Protein AF-A0A5C5R4X1-F1 (afdb_monomer_lite)

pLDDT: mean 87.31, std 5.89, range [60.19, 94.44]

Sequence (86 aa):
MARIERTTDLRIAAVQAAAEVQQAKADCVARTGAYAMQQAALVSQMATQLAMAAPTASGDLDYLKTLTVMQLGQVVTDCGRQVNRS

Foldseek 3Di:
DVVVVVVVVVVVVVVVVVVVLVVVLVVQLVVLLVVLVVVLVVLVVVLVVVCVVPVPCNVVSVVVSVVSVVVSVVVSVVSSVVSVVD

Structure (mmCIF, N/CA/C/O backbone):
data_AF-A0A5C5R4X1-F1
#
_entry.id   AF-A0A5C5R4X1-F1
#
loop_
_atom_site.group_PDB
_atom_site.id
_atom_site.type_symbol
_atom_site.label_atom_id
_atom_site.label_alt_id
_atom_site.label_comp_id
_atom_site.label_asym_id
_atom_site.label_entity_id
_atom_site.label_seq_id
_atom_site.pdbx_PDB_ins_code
_atom_site.Cartn_x
_atom_site.Cartn_y
_atom_site.Cartn_z
_atom_site.occupancy
_atom_site.B_iso_or_equiv
_atom_site.auth_seq_id
_atom_site.auth_comp_id
_atom_site.auth_asym_id
_atom_site.auth_atom_id
_atom_site.pdbx_PDB_model_num
ATOM 1 N N . MET A 1 1 ? -26.004 1.757 39.391 1.00 60.19 1 MET A N 1
ATOM 2 C CA . MET A 1 1 ? -24.603 1.710 38.917 1.00 60.19 1 MET A CA 1
ATOM 3 C C . MET A 1 1 ? -24.360 0.565 37.937 1.00 60.19 1 MET A C 1
ATOM 5 O O . MET A 1 1 ? -24.131 0.875 36.778 1.00 60.19 1 MET A O 1
ATOM 9 N N . ALA A 1 2 ? -24.594 -0.701 38.305 1.00 69.81 2 ALA A N 1
ATOM 10 C CA . ALA A 1 2 ? -24.327 -1.880 37.455 1.00 69.81 2 ALA A CA 1
ATOM 11 C C . ALA A 1 2 ? -24.876 -1.859 36.002 1.00 69.81 2 ALA A C 1
ATOM 13 O O . ALA A 1 2 ? -24.261 -2.405 35.090 1.00 69.81 2 ALA A O 1
ATOM 14 N N . ARG A 1 3 ? -26.032 -1.224 35.737 1.00 78.38 3 ARG A N 1
ATOM 15 C CA . ARG A 1 3 ? -26.586 -1.107 34.369 1.00 78.38 3 ARG A CA 1
ATOM 16 C C . ARG A 1 3 ? -25.793 -0.138 33.485 1.00 78.38 3 ARG A C 1
ATOM 18 O O . ARG A 1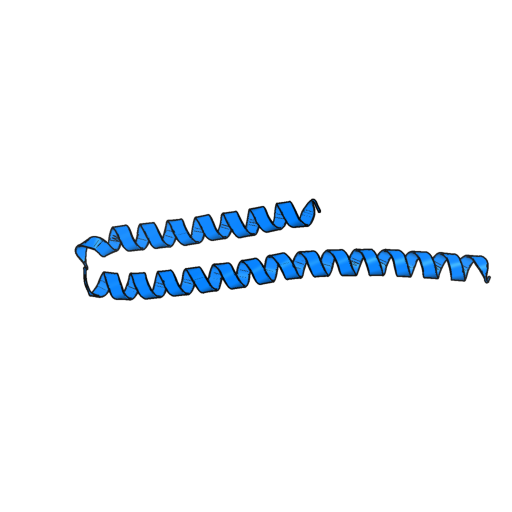 3 ? -25.671 -0.382 32.290 1.00 78.38 3 ARG A O 1
ATOM 25 N N . ILE A 1 4 ? -25.287 0.957 34.052 1.00 79.88 4 ILE A N 1
ATOM 26 C CA . ILE A 1 4 ? -24.527 1.969 33.305 1.00 79.88 4 ILE A CA 1
ATOM 27 C C . ILE A 1 4 ? -23.152 1.407 32.949 1.00 79.88 4 ILE A C 1
ATOM 29 O O . ILE A 1 4 ? -22.787 1.457 31.783 1.00 79.88 4 ILE A O 1
ATOM 33 N N . 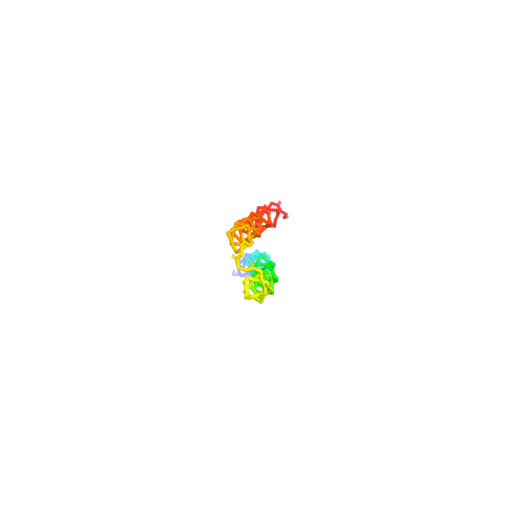GLU A 1 5 ? -22.465 0.782 33.908 1.00 85.31 5 GLU A N 1
ATOM 34 C CA . GLU A 1 5 ? -21.182 0.089 33.698 1.00 85.31 5 GLU A CA 1
ATOM 35 C C . GLU A 1 5 ? -21.286 -0.938 32.568 1.00 85.31 5 GLU A C 1
ATOM 37 O O . GLU A 1 5 ? -20.601 -0.814 31.559 1.00 85.31 5 GLU A O 1
ATOM 42 N N . ARG A 1 6 ? -22.275 -1.839 32.637 1.00 84.31 6 ARG A N 1
ATOM 43 C CA . ARG A 1 6 ? -22.512 -2.830 31.578 1.00 84.31 6 ARG A CA 1
ATOM 44 C C . ARG A 1 6 ? -22.790 -2.204 30.207 1.00 84.31 6 ARG A C 1
ATOM 46 O O . ARG A 1 6 ? -22.406 -2.759 29.183 1.00 84.31 6 ARG A O 1
ATOM 53 N N . THR A 1 7 ? -23.484 -1.066 30.160 1.00 89.00 7 THR A N 1
ATOM 54 C CA . THR A 1 7 ? -23.771 -0.371 28.892 1.00 89.00 7 THR A CA 1
ATOM 55 C C . THR A 1 7 ? -22.513 0.298 28.330 1.00 89.00 7 THR A C 1
ATOM 57 O O . THR A 1 7 ? -22.324 0.331 27.114 1.00 89.00 7 THR A O 1
ATOM 60 N N . THR A 1 8 ? -21.646 0.812 29.201 1.00 89.94 8 THR A N 1
ATOM 61 C CA . THR A 1 8 ? -20.350 1.387 28.833 1.00 89.94 8 THR A CA 1
ATOM 62 C C . THR A 1 8 ? -19.405 0.314 28.301 1.00 89.94 8 THR A C 1
ATOM 64 O O . THR A 1 8 ? -18.846 0.507 27.226 1.00 89.94 8 THR A O 1
ATOM 67 N N . ASP A 1 9 ? -19.308 -0.841 28.961 1.00 91.44 9 ASP A N 1
ATOM 68 C CA . ASP A 1 9 ? -18.451 -1.951 28.521 1.00 91.44 9 ASP A CA 1
ATOM 69 C C . ASP A 1 9 ? -18.852 -2.467 27.136 1.00 91.44 9 ASP A C 1
ATOM 71 O O . ASP A 1 9 ? -18.006 -2.671 26.269 1.00 91.44 9 ASP A O 1
ATOM 75 N N . LEU A 1 10 ? -20.160 -2.593 26.882 1.00 90.75 10 LEU A N 1
ATOM 76 C CA . LEU A 1 10 ? -20.673 -2.972 25.562 1.00 90.75 10 LEU A CA 1
ATOM 77 C C . LEU A 1 10 ? -20.324 -1.940 24.484 1.00 90.75 10 LEU A C 1
ATOM 79 O O . LEU A 1 10 ? -20.009 -2.309 23.354 1.00 90.75 10 LEU A O 1
ATOM 83 N N . ARG A 1 11 ? -20.365 -0.644 24.816 1.00 91.81 11 ARG A N 1
ATOM 84 C CA . ARG A 1 11 ? -19.973 0.423 23.885 1.00 91.81 11 ARG A CA 1
ATOM 85 C C . ARG A 1 11 ? -18.474 0.414 23.611 1.00 91.81 11 ARG A C 1
ATOM 87 O O . ARG A 1 11 ? -18.085 0.594 22.463 1.00 91.81 11 ARG A O 1
ATOM 94 N N . ILE A 1 12 ? -17.651 0.179 24.630 1.00 94.06 12 ILE A N 1
ATOM 95 C CA . ILE A 1 12 ? -16.198 0.042 24.476 1.00 94.06 12 ILE A CA 1
ATOM 96 C C . ILE A 1 12 ? -15.881 -1.156 23.580 1.00 94.06 12 ILE A C 1
ATOM 98 O O . ILE A 1 12 ? -15.152 -0.996 22.606 1.00 94.06 12 ILE A O 1
ATOM 102 N N . ALA A 1 13 ? -16.492 -2.313 23.842 1.00 92.38 13 ALA A N 1
ATOM 103 C CA . ALA A 1 13 ? -16.311 -3.510 23.025 1.00 92.38 13 ALA A CA 1
ATOM 104 C C . ALA A 1 13 ? -16.725 -3.277 21.560 1.00 92.38 13 ALA A C 1
ATOM 106 O O . ALA A 1 13 ? -16.019 -3.686 20.642 1.00 92.38 13 ALA A 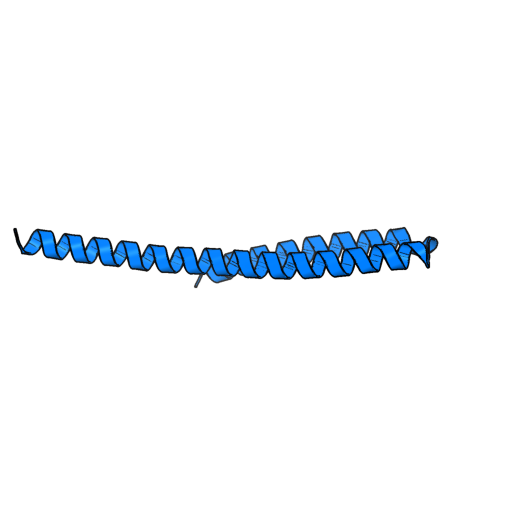O 1
ATOM 107 N N . ALA A 1 14 ? -17.828 -2.559 21.323 1.00 91.69 14 ALA A N 1
ATOM 108 C CA . ALA A 1 14 ? -18.262 -2.208 19.970 1.00 91.69 14 ALA A CA 1
ATOM 109 C C . ALA A 1 14 ? -17.266 -1.280 19.249 1.00 91.69 14 ALA A C 1
ATOM 111 O O . ALA A 1 14 ? -16.991 -1.471 18.065 1.00 91.69 14 ALA A O 1
ATOM 112 N N . VAL A 1 15 ? -16.705 -0.290 19.953 1.00 94.44 15 VAL A N 1
ATOM 113 C CA . VAL A 1 15 ? -15.680 0.610 19.396 1.00 94.44 15 VAL A CA 1
ATOM 114 C C . VAL A 1 15 ? -14.385 -0.145 19.101 1.00 94.44 15 VAL A C 1
ATOM 116 O O . VAL A 1 15 ? -13.796 0.065 18.045 1.00 94.44 15 VAL A O 1
ATOM 119 N N . GLN A 1 16 ? -13.960 -1.043 19.991 1.00 94.00 16 GLN A N 1
ATOM 120 C CA . GLN A 1 16 ? -12.771 -1.875 19.791 1.00 94.00 16 GLN A CA 1
ATOM 121 C C . GLN A 1 16 ? -12.926 -2.788 18.574 1.00 94.00 16 GLN A C 1
ATOM 123 O O . GLN A 1 16 ? -12.064 -2.776 17.703 1.00 94.00 16 GLN A O 1
ATOM 128 N N . ALA A 1 17 ? -14.062 -3.476 18.445 1.00 91.88 17 ALA A N 1
ATOM 129 C CA . ALA A 1 17 ? -14.341 -4.312 17.280 1.00 91.88 17 ALA A CA 1
ATOM 130 C C . ALA A 1 17 ? -14.327 -3.503 15.969 1.00 91.88 17 ALA A C 1
ATOM 132 O O . ALA A 1 17 ? -13.767 -3.938 14.964 1.00 91.88 17 ALA A O 1
ATOM 133 N N . ALA A 1 18 ? -14.897 -2.293 15.970 1.00 91.50 18 ALA A N 1
ATOM 134 C CA . ALA A 1 18 ? -14.836 -1.412 14.807 1.00 91.50 18 ALA A CA 1
ATOM 135 C C . ALA A 1 18 ? -13.395 -0.972 14.490 1.00 91.50 18 ALA A C 1
ATOM 137 O O . ALA A 1 18 ? -13.011 -0.933 13.321 1.00 91.50 18 ALA A O 1
ATOM 138 N N . ALA A 1 19 ? -12.591 -0.666 15.511 1.00 91.81 19 ALA A N 1
ATOM 139 C CA . ALA A 1 19 ? -11.191 -0.292 15.346 1.00 91.81 19 ALA A CA 1
ATOM 140 C C . ALA A 1 19 ? -10.348 -1.445 14.776 1.00 91.81 19 ALA A C 1
ATOM 142 O O . ALA A 1 19 ? -9.577 -1.219 13.847 1.00 91.81 19 ALA A O 1
ATOM 143 N N . GLU A 1 20 ? -10.545 -2.674 15.259 1.00 93.94 20 GLU A N 1
ATOM 144 C CA . GLU A 1 20 ? -9.874 -3.877 14.746 1.00 93.94 20 GLU A CA 1
ATOM 145 C C . GLU A 1 20 ? -10.163 -4.094 13.259 1.00 93.94 20 GLU A C 1
ATOM 147 O O . GLU A 1 20 ? -9.245 -4.335 12.472 1.00 93.94 20 GLU A O 1
ATOM 152 N N . VAL A 1 21 ? -11.424 -3.929 12.844 1.00 92.50 21 VAL A N 1
ATOM 153 C CA . VAL A 1 21 ? -11.802 -4.016 11.428 1.00 92.50 21 VAL A CA 1
ATOM 154 C C . VAL A 1 21 ? -11.096 -2.933 10.613 1.00 92.50 21 VAL A C 1
ATOM 156 O O . VAL A 1 21 ? -10.548 -3.233 9.555 1.00 92.50 21 VAL A O 1
ATOM 159 N N . GLN A 1 22 ? -11.055 -1.686 11.090 1.00 90.69 22 GLN A N 1
ATOM 160 C CA . GLN A 1 22 ? -10.373 -0.617 10.352 1.00 90.69 22 GLN A CA 1
ATOM 161 C C . GLN A 1 22 ? -8.861 -0.814 10.273 1.00 90.69 22 GLN A C 1
ATOM 163 O O . GLN A 1 22 ? -8.255 -0.530 9.239 1.00 90.69 22 GLN A O 1
ATOM 168 N N . GLN A 1 23 ? -8.255 -1.351 11.326 1.00 92.69 23 GLN A N 1
ATOM 169 C CA . GLN A 1 23 ? -6.841 -1.686 11.324 1.00 92.69 23 GLN A CA 1
ATOM 170 C C . GLN A 1 23 ? -6.539 -2.814 10.330 1.00 92.69 23 GLN A C 1
ATOM 172 O O . GLN A 1 23 ? -5.631 -2.675 9.514 1.00 92.69 23 GLN A O 1
ATOM 177 N N . ALA A 1 24 ? -7.357 -3.869 10.294 1.00 92.56 24 ALA A N 1
ATOM 178 C CA . ALA A 1 24 ? -7.217 -4.944 9.313 1.00 92.56 24 ALA A CA 1
ATOM 179 C C . ALA A 1 24 ? -7.355 -4.440 7.862 1.00 92.56 24 ALA A C 1
ATOM 181 O O . ALA A 1 24 ? -6.621 -4.878 6.971 1.00 92.56 24 ALA A O 1
ATOM 182 N N . LYS A 1 25 ? -8.261 -3.484 7.620 1.00 91.50 25 LYS A N 1
ATOM 183 C CA . LYS A 1 25 ? -8.416 -2.822 6.317 1.00 91.50 25 LYS A CA 1
ATOM 184 C C . LYS A 1 25 ? -7.158 -2.043 5.922 1.00 91.50 25 LYS A C 1
ATOM 186 O O . LYS A 1 25 ? -6.674 -2.195 4.799 1.00 91.50 25 LYS A O 1
ATOM 191 N N . ALA A 1 26 ? -6.605 -1.253 6.842 1.00 90.12 26 ALA A N 1
ATOM 192 C CA . ALA A 1 26 ? -5.366 -0.509 6.617 1.00 90.12 26 ALA A CA 1
ATOM 193 C C . ALA A 1 26 ? -4.180 -1.447 6.332 1.00 90.12 26 ALA A C 1
ATOM 195 O O . ALA A 1 26 ? -3.444 -1.234 5.366 1.00 90.12 26 ALA A O 1
ATOM 196 N N . ASP A 1 27 ? -4.047 -2.528 7.103 1.00 93.00 27 ASP A N 1
ATOM 197 C CA . ASP A 1 27 ? -2.995 -3.531 6.926 1.00 93.00 27 ASP A CA 1
ATOM 198 C C . ASP A 1 27 ? -3.095 -4.239 5.569 1.00 93.00 27 ASP A C 1
ATOM 200 O O . ASP A 1 27 ? -2.080 -4.493 4.917 1.00 93.00 27 ASP A O 1
ATOM 204 N N . CYS A 1 28 ? -4.312 -4.540 5.109 1.00 90.69 28 CYS A N 1
ATOM 205 C CA . CYS A 1 28 ? -4.547 -5.148 3.800 1.00 90.69 28 CYS A CA 1
ATOM 206 C C . CYS A 1 28 ? -4.047 -4.251 2.655 1.00 90.69 28 CYS A C 1
ATOM 208 O O . CYS A 1 28 ? -3.297 -4.705 1.781 1.00 90.69 28 CYS A O 1
ATOM 210 N N . VAL A 1 29 ? -4.403 -2.963 2.687 1.00 92.50 29 VAL A N 1
ATOM 211 C CA . VAL A 1 29 ? -3.954 -1.984 1.686 1.00 92.50 29 VAL A CA 1
ATOM 212 C C . VAL A 1 29 ? -2.439 -1.801 1.754 1.00 92.50 29 VAL A C 1
ATOM 214 O O . VAL A 1 29 ? -1.777 -1.825 0.717 1.00 92.50 29 VAL A O 1
ATOM 217 N N . ALA A 1 30 ? -1.871 -1.697 2.958 1.00 91.50 30 ALA A N 1
ATOM 218 C CA . ALA A 1 30 ? -0.432 -1.555 3.153 1.00 91.50 30 ALA A CA 1
ATOM 219 C C . ALA A 1 30 ? 0.350 -2.758 2.597 1.00 91.50 30 ALA A C 1
ATOM 221 O O . ALA A 1 30 ? 1.321 -2.573 1.864 1.00 91.50 30 ALA A O 1
ATOM 222 N N . ARG A 1 31 ? -0.097 -3.992 2.873 1.00 90.69 31 ARG A N 1
ATOM 223 C CA . ARG A 1 31 ? 0.520 -5.219 2.334 1.00 90.69 31 ARG A CA 1
ATOM 224 C C . ARG A 1 31 ? 0.432 -5.285 0.813 1.00 90.69 31 ARG A C 1
ATOM 226 O O . ARG A 1 31 ? 1.416 -5.628 0.161 1.00 90.69 31 ARG A O 1
ATOM 233 N N . THR A 1 32 ? -0.719 -4.922 0.250 1.00 91.94 32 THR A N 1
ATOM 234 C CA . THR A 1 32 ? -0.922 -4.882 -1.206 1.00 91.94 32 THR A CA 1
ATOM 235 C C . THR A 1 32 ? 0.002 -3.853 -1.856 1.00 91.94 32 THR A C 1
ATOM 237 O O . THR A 1 32 ? 0.664 -4.155 -2.846 1.00 91.94 32 THR A O 1
ATOM 240 N N . GLY A 1 33 ? 0.102 -2.658 -1.268 1.00 89.19 33 GLY A N 1
ATOM 241 C CA . GLY A 1 33 ? 1.009 -1.607 -1.721 1.00 89.19 33 GLY A CA 1
ATOM 242 C C . GLY A 1 33 ? 2.476 -2.018 -1.641 1.00 89.19 33 GLY A C 1
ATOM 243 O O . GLY A 1 33 ? 3.215 -1.823 -2.601 1.00 89.19 33 GLY A O 1
ATOM 244 N N . ALA A 1 34 ? 2.893 -2.647 -0.541 1.00 91.31 34 ALA A N 1
ATOM 245 C CA . ALA A 1 34 ? 4.257 -3.144 -0.383 1.00 91.31 34 ALA A CA 1
ATOM 246 C C . ALA A 1 34 ? 4.610 -4.196 -1.447 1.00 91.31 34 ALA A C 1
ATOM 248 O O . ALA A 1 34 ? 5.658 -4.098 -2.085 1.00 91.31 34 ALA A O 1
ATOM 249 N N . TYR A 1 35 ? 3.712 -5.155 -1.694 1.00 90.12 35 TYR A N 1
ATOM 250 C CA . TYR A 1 35 ? 3.886 -6.158 -2.745 1.00 90.12 35 TYR A CA 1
ATOM 251 C C . TYR A 1 35 ? 3.964 -5.523 -4.141 1.00 90.12 35 TYR A C 1
ATOM 253 O O . TYR A 1 35 ? 4.870 -5.823 -4.918 1.00 90.12 35 TYR A O 1
ATOM 261 N N . ALA A 1 36 ? 3.056 -4.594 -4.447 1.00 88.12 36 ALA A N 1
ATOM 262 C CA . ALA A 1 36 ? 3.043 -3.871 -5.714 1.00 88.12 36 ALA A CA 1
ATOM 263 C C . ALA A 1 36 ? 4.356 -3.101 -5.947 1.00 88.12 36 ALA A C 1
ATOM 265 O O . ALA A 1 36 ? 4.959 -3.202 -7.015 1.00 88.12 36 ALA A O 1
ATOM 266 N N . MET A 1 37 ? 4.848 -2.388 -4.931 1.00 90.00 37 MET A N 1
ATOM 267 C CA . MET A 1 37 ? 6.104 -1.635 -5.014 1.00 90.00 37 MET A CA 1
ATOM 268 C C . MET A 1 37 ? 7.326 -2.544 -5.166 1.00 90.00 37 MET A C 1
ATOM 270 O O . MET A 1 37 ? 8.251 -2.204 -5.903 1.00 90.00 37 MET A O 1
ATOM 274 N N . GLN A 1 38 ? 7.325 -3.720 -4.534 1.00 91.31 38 GLN A N 1
ATOM 275 C CA . GLN A 1 38 ? 8.379 -4.714 -4.732 1.00 91.31 38 GLN A CA 1
ATOM 276 C C . GLN A 1 38 ? 8.445 -5.172 -6.196 1.00 91.31 38 GLN A C 1
ATOM 278 O O . GLN A 1 38 ? 9.531 -5.234 -6.772 1.00 91.31 38 GLN A O 1
ATOM 283 N N . GLN A 1 39 ? 7.294 -5.432 -6.821 1.00 86.88 39 GLN A N 1
ATOM 284 C CA . GLN A 1 39 ? 7.240 -5.815 -8.234 1.00 86.88 39 GLN A CA 1
ATOM 285 C C . GLN A 1 39 ? 7.684 -4.671 -9.156 1.00 86.88 39 GLN A C 1
ATOM 287 O O . GLN A 1 39 ? 8.454 -4.900 -10.090 1.00 86.88 39 GLN A O 1
ATOM 292 N N . ALA A 1 40 ? 7.289 -3.427 -8.859 1.00 87.62 40 ALA A N 1
ATOM 293 C CA . ALA A 1 40 ? 7.769 -2.250 -9.590 1.00 87.62 40 ALA A CA 1
ATOM 294 C C . ALA A 1 40 ? 9.299 -2.122 -9.539 1.00 87.62 40 ALA A C 1
ATOM 296 O O . ALA A 1 40 ? 9.936 -1.807 -10.546 1.00 87.62 40 ALA A O 1
ATOM 297 N N . ALA A 1 41 ? 9.896 -2.383 -8.374 1.00 89.06 41 ALA A N 1
ATOM 298 C CA . ALA A 1 41 ? 11.340 -2.322 -8.197 1.00 89.06 41 ALA A CA 1
ATOM 299 C C . ALA A 1 41 ? 12.065 -3.368 -9.057 1.00 89.06 41 ALA A C 1
ATOM 301 O O . ALA A 1 41 ? 13.055 -3.031 -9.708 1.00 89.06 41 ALA A O 1
ATOM 302 N N . LEU A 1 42 ? 11.553 -4.603 -9.115 1.00 89.25 42 LEU A N 1
ATOM 303 C CA . LEU A 1 42 ? 12.112 -5.665 -9.960 1.00 89.25 42 LEU A CA 1
ATOM 304 C C . LEU A 1 42 ? 12.046 -5.294 -11.446 1.00 89.25 42 LEU A C 1
ATOM 306 O O . LEU A 1 42 ? 13.060 -5.363 -12.141 1.00 89.25 42 LEU A O 1
ATOM 310 N N . VAL A 1 43 ? 10.891 -4.811 -11.915 1.00 87.19 43 VAL A N 1
ATOM 311 C CA . VAL A 1 43 ? 10.725 -4.351 -13.304 1.00 87.19 43 VAL A CA 1
ATOM 312 C C . VAL A 1 43 ? 11.669 -3.190 -13.613 1.00 87.19 43 VAL A C 1
ATOM 314 O O . VAL A 1 43 ? 12.316 -3.185 -14.659 1.00 87.19 43 VAL A O 1
ATOM 317 N N . SER A 1 44 ? 11.822 -2.230 -12.696 1.00 87.19 44 SER A N 1
ATOM 318 C CA . SER A 1 44 ? 12.755 -1.119 -12.893 1.00 87.19 44 SER A CA 1
ATOM 319 C C . SER A 1 44 ? 14.212 -1.580 -12.954 1.00 87.19 44 SER A C 1
ATOM 321 O O . SER A 1 44 ? 14.977 -1.004 -13.721 1.00 87.19 44 SER A O 1
ATOM 323 N N . GLN A 1 45 ? 14.620 -2.576 -12.162 1.00 89.88 45 GLN A N 1
ATOM 324 C CA . GLN A 1 45 ? 15.981 -3.118 -12.230 1.00 89.88 45 GLN A CA 1
ATOM 325 C C . GLN A 1 45 ? 16.234 -3.814 -13.569 1.00 89.88 45 GLN A C 1
ATOM 327 O O . GLN A 1 45 ? 17.267 -3.576 -14.196 1.00 89.88 45 GLN A O 1
ATOM 332 N N . MET A 1 46 ? 15.275 -4.617 -14.037 1.00 86.31 46 MET A N 1
ATOM 333 C CA . MET A 1 46 ? 15.351 -5.264 -15.348 1.00 86.31 46 MET A CA 1
ATOM 334 C C . MET A 1 46 ? 15.419 -4.234 -16.478 1.00 86.31 46 MET A C 1
ATOM 336 O O . MET A 1 46 ? 16.261 -4.361 -17.362 1.00 86.31 46 MET A O 1
ATOM 340 N N . ALA A 1 47 ? 14.597 -3.181 -16.425 1.00 85.12 47 ALA A N 1
ATOM 341 C CA . ALA A 1 47 ? 14.611 -2.103 -17.412 1.00 85.12 47 ALA A CA 1
ATOM 342 C C . ALA A 1 47 ? 15.981 -1.409 -17.487 1.00 85.12 47 ALA A C 1
ATOM 344 O O . ALA A 1 47 ? 16.496 -1.195 -18.582 1.00 85.12 47 ALA A O 1
ATOM 345 N N . THR A 1 48 ? 16.616 -1.132 -16.341 1.00 86.88 48 THR A N 1
ATOM 346 C CA . THR A 1 48 ? 17.974 -0.566 -16.304 1.00 86.88 48 THR A CA 1
ATOM 347 C C . THR A 1 48 ? 19.000 -1.503 -16.948 1.00 86.88 48 THR A C 1
ATOM 349 O O . THR A 1 48 ? 19.845 -1.049 -17.716 1.00 86.88 48 THR A O 1
ATOM 352 N N . GLN A 1 49 ? 18.927 -2.811 -16.683 1.00 87.62 49 GLN A N 1
ATOM 353 C CA . GLN A 1 49 ? 19.830 -3.795 -17.298 1.00 87.62 49 GLN A CA 1
ATOM 354 C C . GLN A 1 49 ? 19.617 -3.900 -18.817 1.00 87.62 49 GLN A C 1
ATOM 356 O O . GLN A 1 49 ? 20.582 -3.934 -19.579 1.00 87.62 49 GLN A O 1
ATOM 361 N N . LEU A 1 50 ? 18.359 -3.896 -19.264 1.00 81.44 50 LEU A N 1
ATOM 362 C CA . LEU A 1 50 ? 17.984 -3.935 -20.678 1.00 81.44 50 LEU A CA 1
ATOM 363 C C . LEU A 1 50 ? 18.418 -2.673 -21.428 1.00 81.44 50 LEU A C 1
ATOM 365 O O . LEU A 1 50 ? 18.936 -2.783 -22.535 1.00 81.44 50 LEU A O 1
ATOM 369 N N . ALA A 1 51 ? 18.285 -1.491 -20.824 1.00 85.88 51 ALA A N 1
ATOM 370 C CA . ALA A 1 51 ? 18.718 -0.234 -21.434 1.00 85.88 51 ALA A CA 1
ATOM 371 C C . ALA A 1 51 ? 20.236 -0.196 -21.685 1.00 85.88 51 ALA A C 1
ATOM 373 O O . ALA A 1 51 ? 20.680 0.352 -22.691 1.00 85.88 51 ALA A O 1
ATOM 374 N N . MET A 1 52 ? 21.030 -0.828 -20.812 1.00 83.31 52 MET A N 1
ATOM 375 C CA . MET A 1 52 ? 22.480 -0.967 -21.004 1.00 83.31 52 MET A CA 1
ATOM 376 C C . MET A 1 52 ? 22.837 -1.923 -22.152 1.00 83.31 52 MET A C 1
ATOM 378 O O . MET A 1 52 ? 23.861 -1.736 -22.804 1.00 83.31 52 MET A O 1
ATOM 382 N N . ALA A 1 53 ? 22.004 -2.937 -22.408 1.00 84.31 53 ALA A N 1
ATOM 383 C CA . ALA A 1 53 ? 22.197 -3.896 -23.496 1.00 84.31 53 ALA A CA 1
ATOM 384 C C . ALA A 1 53 ? 21.634 -3.403 -24.843 1.00 84.31 53 ALA A C 1
ATOM 386 O O . ALA A 1 53 ? 22.165 -3.750 -25.897 1.00 84.31 53 ALA A O 1
ATOM 387 N N . ALA A 1 54 ? 20.573 -2.591 -24.817 1.00 79.75 54 ALA A N 1
ATOM 388 C CA . ALA A 1 54 ? 19.881 -2.068 -25.993 1.00 79.75 54 ALA A CA 1
ATOM 389 C C . ALA A 1 54 ? 19.559 -0.567 -25.827 1.00 79.75 54 ALA A C 1
ATOM 391 O O . ALA A 1 54 ? 18.422 -0.201 -25.511 1.00 79.75 54 ALA A O 1
ATOM 392 N N . PRO A 1 55 ? 20.533 0.327 -26.087 1.00 76.81 55 PRO A N 1
ATOM 393 C CA . PRO A 1 55 ? 20.377 1.766 -25.860 1.00 76.81 55 PRO A CA 1
ATOM 394 C C . PRO A 1 55 ? 19.249 2.406 -26.680 1.00 76.81 55 PRO A C 1
ATOM 396 O O . PRO A 1 55 ? 18.610 3.352 -26.225 1.00 76.81 55 PRO A O 1
ATOM 399 N N . THR A 1 56 ? 18.965 1.877 -27.872 1.00 82.44 56 THR A N 1
ATOM 400 C CA . THR A 1 56 ? 17.899 2.358 -28.766 1.00 82.44 56 THR A CA 1
ATOM 401 C C . THR A 1 56 ? 16.489 2.074 -28.249 1.00 82.44 56 THR A C 1
ATOM 403 O O . THR A 1 56 ? 15.570 2.796 -28.616 1.00 82.44 56 THR A O 1
ATOM 406 N N . ALA A 1 57 ? 16.313 1.075 -27.378 1.00 76.31 57 ALA A N 1
ATOM 407 C CA . ALA A 1 57 ? 15.023 0.719 -26.778 1.00 76.31 57 ALA A CA 1
ATOM 408 C C . ALA A 1 57 ? 14.792 1.386 -25.406 1.00 76.31 57 ALA A C 1
ATOM 410 O O . ALA A 1 57 ? 13.757 1.177 -24.776 1.00 76.31 57 ALA A O 1
ATOM 411 N N . SER A 1 58 ? 15.748 2.188 -24.924 1.00 78.75 58 SER A N 1
ATOM 412 C CA . SER A 1 58 ? 15.697 2.819 -23.597 1.00 78.75 58 SER A CA 1
ATOM 413 C C . SER A 1 58 ? 14.459 3.699 -23.383 1.00 78.75 58 SER A C 1
ATOM 415 O O . SER A 1 58 ? 13.886 3.674 -22.296 1.00 78.75 58 SER A O 1
ATOM 417 N N . GLY A 1 59 ? 14.005 4.414 -24.418 1.00 80.00 59 GLY A N 1
ATOM 418 C CA . GLY A 1 59 ? 12.791 5.236 -24.361 1.00 80.00 59 GLY A CA 1
ATOM 419 C C . GLY A 1 59 ? 11.516 4.417 -24.141 1.00 80.00 59 GLY A C 1
ATOM 420 O O . GLY A 1 59 ? 10.710 4.751 -23.273 1.00 80.00 59 GLY A O 1
ATOM 421 N N . ASP A 1 60 ? 11.366 3.301 -24.858 1.00 84.44 60 ASP A N 1
ATOM 422 C CA . ASP A 1 60 ? 10.218 2.399 -24.695 1.00 84.44 60 ASP A CA 1
ATOM 423 C C . ASP A 1 60 ? 10.240 1.714 -23.321 1.00 84.44 60 ASP A C 1
ATOM 425 O O . ASP A 1 60 ? 9.198 1.521 -22.695 1.00 84.44 60 ASP A O 1
ATOM 429 N N . LEU A 1 61 ? 11.431 1.390 -22.808 1.00 83.12 61 LEU A N 1
ATOM 430 C CA . LEU A 1 61 ? 11.602 0.812 -21.474 1.00 83.12 61 LEU A CA 1
ATOM 431 C C . LEU A 1 61 ? 11.208 1.794 -20.361 1.00 83.12 61 LEU A C 1
ATOM 433 O O . LEU A 1 61 ? 10.571 1.386 -19.388 1.00 83.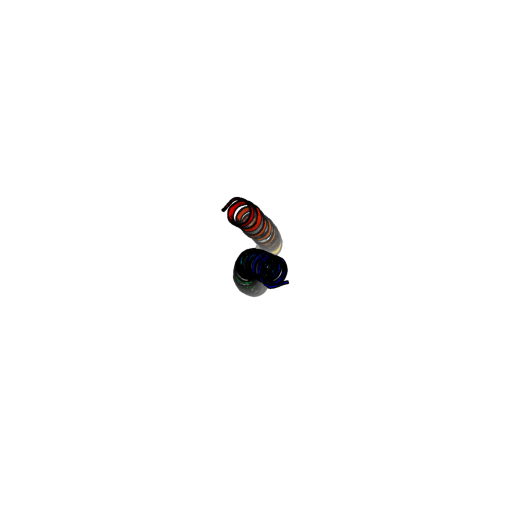12 61 LEU A O 1
ATOM 437 N N . ASP A 1 62 ? 11.536 3.079 -20.502 1.00 85.19 62 ASP A N 1
ATOM 438 C CA . ASP A 1 62 ? 11.145 4.106 -19.528 1.00 85.19 62 ASP A CA 1
ATOM 439 C C . ASP A 1 62 ? 9.630 4.386 -19.574 1.00 85.19 62 ASP A C 1
ATOM 441 O O . ASP A 1 62 ? 8.970 4.555 -18.539 1.00 85.19 62 ASP A O 1
ATOM 445 N N . TYR A 1 63 ? 9.038 4.315 -20.771 1.00 86.44 63 TYR A N 1
ATOM 446 C CA . TYR A 1 63 ? 7.588 4.354 -20.952 1.00 86.44 63 TYR A CA 1
ATOM 447 C C . TYR A 1 63 ? 6.888 3.162 -20.276 1.00 86.44 63 TYR A C 1
ATOM 449 O O . TYR A 1 63 ? 5.950 3.352 -19.496 1.00 86.44 63 TYR A O 1
ATOM 457 N N . LEU A 1 64 ? 7.376 1.936 -20.495 1.00 86.19 64 LEU A N 1
ATOM 458 C CA . LEU A 1 64 ? 6.843 0.721 -19.867 1.00 86.19 64 LEU A CA 1
ATOM 459 C C . LEU A 1 64 ? 6.967 0.758 -18.341 1.00 86.19 64 LEU A C 1
ATOM 461 O O . LEU A 1 64 ? 6.030 0.381 -17.631 1.00 86.19 64 LEU A O 1
ATOM 465 N N . LYS A 1 65 ? 8.090 1.259 -17.820 1.00 84.62 65 LYS A N 1
ATOM 466 C CA . LYS A 1 65 ? 8.285 1.477 -16.383 1.00 84.62 65 LYS A CA 1
ATOM 467 C C . LYS A 1 65 ? 7.239 2.442 -15.824 1.00 84.62 65 LYS A C 1
ATOM 469 O O . LYS A 1 65 ? 6.605 2.136 -14.814 1.00 84.62 65 LYS A O 1
ATOM 474 N N . THR A 1 66 ? 7.025 3.572 -16.492 1.00 88.69 66 THR A N 1
ATOM 475 C CA . THR A 1 66 ? 6.043 4.585 -16.076 1.00 88.69 66 THR A CA 1
ATOM 476 C C . THR A 1 66 ? 4.622 4.021 -16.067 1.00 88.69 66 THR A C 1
ATOM 478 O O . THR A 1 66 ? 3.916 4.150 -15.064 1.00 88.69 66 THR A O 1
ATOM 481 N N . LEU A 1 67 ? 4.219 3.325 -17.136 1.00 89.69 67 LEU A N 1
ATOM 482 C CA . LEU A 1 67 ? 2.915 2.659 -17.209 1.00 89.69 67 LEU A CA 1
ATOM 483 C C . LEU A 1 67 ? 2.729 1.626 -16.095 1.00 89.69 67 LEU A C 1
ATOM 485 O O . LEU A 1 67 ? 1.670 1.581 -15.471 1.00 89.69 67 LEU A O 1
ATOM 489 N N . THR A 1 68 ? 3.762 0.832 -15.813 1.00 87.81 68 THR A N 1
ATOM 490 C CA . THR A 1 68 ? 3.723 -0.189 -14.758 1.00 87.81 68 THR A CA 1
ATOM 491 C C . THR A 1 68 ? 3.468 0.449 -13.394 1.00 87.81 68 THR A C 1
ATOM 493 O O . THR A 1 68 ? 2.575 0.021 -12.665 1.00 87.81 68 THR A O 1
ATOM 496 N N . VAL A 1 69 ? 4.194 1.520 -13.057 1.00 89.31 69 VAL A N 1
ATOM 497 C CA . VAL A 1 69 ? 4.005 2.244 -11.789 1.00 89.31 69 VAL A CA 1
ATOM 498 C C . VAL A 1 69 ? 2.596 2.833 -11.691 1.00 89.31 69 VAL A C 1
ATOM 500 O O . VAL A 1 69 ? 1.952 2.715 -10.647 1.00 89.31 69 VAL A O 1
ATOM 503 N N . MET A 1 70 ? 2.083 3.420 -12.775 1.00 90.12 70 MET A N 1
ATOM 504 C CA . MET A 1 70 ? 0.723 3.963 -12.806 1.00 90.12 70 MET A CA 1
ATOM 505 C C . MET A 1 70 ? -0.344 2.887 -12.578 1.00 90.12 70 MET A C 1
ATOM 507 O O . MET A 1 70 ? -1.247 3.083 -11.762 1.00 90.12 70 MET A O 1
ATOM 511 N N . GLN A 1 71 ? -0.238 1.748 -13.263 1.00 88.06 71 GLN A N 1
ATOM 512 C CA . GLN A 1 71 ? -1.189 0.645 -13.116 1.00 88.06 71 GLN A CA 1
ATOM 513 C C . GLN A 1 71 ? -1.152 0.045 -11.708 1.00 88.06 71 GLN A C 1
ATOM 515 O O . GLN A 1 71 ? -2.199 -0.234 -11.128 1.00 88.06 71 GLN A O 1
ATOM 520 N N . LEU A 1 72 ? 0.032 -0.082 -11.106 1.00 89.50 72 LEU A N 1
ATOM 521 C CA . LEU A 1 72 ? 0.158 -0.529 -9.717 1.00 89.50 72 LEU A CA 1
ATOM 522 C C . LEU A 1 72 ? -0.507 0.450 -8.742 1.00 89.50 72 LEU A C 1
ATOM 524 O O . LEU A 1 72 ? -1.204 0.021 -7.823 1.00 89.50 72 LEU A O 1
ATOM 528 N N . GLY A 1 73 ? -0.371 1.759 -8.974 1.00 88.56 73 GLY A N 1
ATOM 529 C CA . GLY A 1 73 ? -1.103 2.776 -8.217 1.00 88.56 73 GLY A CA 1
ATOM 530 C C . GLY A 1 73 ? -2.624 2.621 -8.327 1.00 88.56 73 GLY A C 1
ATOM 531 O O . GLY A 1 73 ? -3.333 2.737 -7.322 1.00 88.56 73 GLY A O 1
ATOM 532 N N . GLN A 1 74 ? -3.134 2.300 -9.521 1.00 89.56 74 GLN A N 1
ATOM 533 C CA . GLN A 1 74 ? -4.559 2.018 -9.721 1.00 89.56 74 GLN A CA 1
ATOM 534 C C . GLN A 1 74 ? -5.010 0.774 -8.949 1.00 89.56 74 GLN A C 1
ATOM 536 O O . GLN A 1 74 ? -5.990 0.859 -8.215 1.00 89.56 74 GLN A O 1
ATOM 541 N N . VAL A 1 75 ? -4.257 -0.328 -9.012 1.00 89.25 75 VAL A N 1
ATOM 542 C CA . VAL A 1 75 ? -4.571 -1.570 -8.280 1.00 89.25 75 VAL A CA 1
ATOM 543 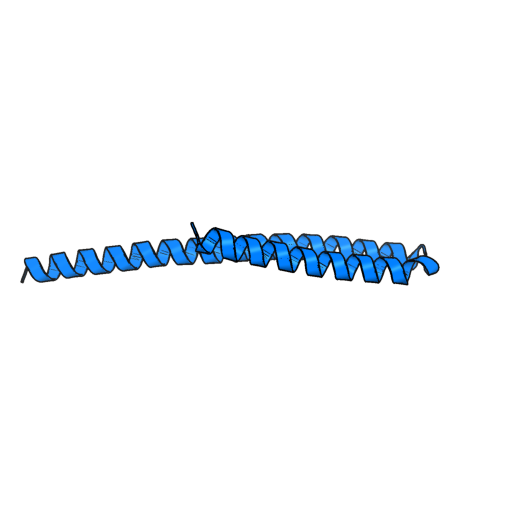C C . VAL A 1 75 ? -4.627 -1.338 -6.768 1.00 89.25 75 VAL A C 1
ATOM 545 O O . VAL A 1 75 ? -5.561 -1.793 -6.110 1.00 89.25 75 VAL A O 1
ATOM 548 N N . VAL A 1 76 ? -3.673 -0.592 -6.200 1.00 90.50 76 VAL A N 1
ATOM 549 C CA . VAL A 1 76 ? -3.682 -0.251 -4.764 1.00 90.50 76 VAL A CA 1
ATOM 550 C C . VAL A 1 76 ? -4.897 0.610 -4.409 1.00 90.50 76 VAL A C 1
ATOM 552 O O . VAL A 1 76 ? -5.546 0.380 -3.388 1.00 90.50 76 VAL A O 1
ATOM 555 N N . THR A 1 77 ? -5.242 1.570 -5.268 1.00 90.31 77 THR A N 1
ATOM 556 C CA . THR A 1 77 ? -6.410 2.437 -5.064 1.00 90.31 77 THR A CA 1
ATOM 557 C C . THR A 1 77 ? -7.719 1.644 -5.132 1.00 90.31 77 THR A C 1
ATOM 559 O O . THR A 1 77 ? -8.608 1.846 -4.302 1.00 90.31 77 THR A O 1
ATOM 562 N N . ASP A 1 78 ? -7.844 0.724 -6.085 1.00 89.94 78 ASP A N 1
ATOM 563 C CA . ASP A 1 78 ? -9.023 -0.127 -6.243 1.00 89.94 78 ASP A CA 1
ATOM 564 C C . ASP A 1 78 ? -9.158 -1.131 -5.098 1.00 89.94 78 ASP A C 1
ATOM 566 O O . ASP A 1 78 ? -10.257 -1.293 -4.565 1.00 89.94 78 ASP A O 1
ATOM 570 N N . CYS A 1 79 ? -8.043 -1.703 -4.632 1.00 88.50 79 CYS A N 1
ATOM 571 C CA . CYS A 1 79 ? -7.998 -2.507 -3.411 1.00 88.50 79 CYS A CA 1
ATOM 572 C C . CYS A 1 79 ? -8.515 -1.701 -2.210 1.00 88.50 79 CYS A C 1
ATOM 574 O O . CYS A 1 79 ? -9.425 -2.146 -1.511 1.00 88.50 79 CYS A O 1
ATOM 576 N N . GLY A 1 80 ? -8.038 -0.464 -2.030 1.00 89.12 80 GLY A N 1
ATOM 577 C CA . GLY A 1 80 ? -8.531 0.430 -0.981 1.00 89.12 80 GLY A CA 1
ATOM 578 C C . GLY A 1 80 ? -10.039 0.682 -1.064 1.00 89.12 80 GLY A C 1
ATOM 579 O O . GLY A 1 80 ? -10.736 0.626 -0.050 1.00 89.12 80 GLY A O 1
ATOM 580 N N . ARG A 1 81 ? -10.584 0.894 -2.269 1.00 90.25 81 ARG A N 1
ATOM 581 C CA . ARG A 1 81 ? -12.035 1.056 -2.467 1.00 90.25 81 ARG A CA 1
ATOM 582 C C . ARG A 1 81 ? -12.815 -0.217 -2.150 1.00 90.25 81 ARG A C 1
ATOM 584 O O . ARG A 1 81 ? -13.890 -0.122 -1.562 1.00 90.25 81 ARG A O 1
ATOM 591 N N . GLN A 1 82 ? -12.310 -1.382 -2.550 1.00 88.81 82 GLN A N 1
ATOM 592 C CA . GLN A 1 82 ? -12.975 -2.666 -2.337 1.00 88.81 82 GLN A CA 1
ATOM 593 C C . GLN A 1 82 ? -13.011 -3.031 -0.851 1.00 88.81 82 GLN A C 1
ATOM 595 O O . GLN A 1 82 ? -14.077 -3.336 -0.324 1.00 88.81 82 GLN A O 1
ATOM 600 N N . VAL A 1 83 ? -11.876 -2.887 -0.167 1.00 88.38 83 VAL A N 1
ATOM 601 C CA . VAL A 1 83 ? -11.720 -3.125 1.273 1.00 88.38 83 VAL A CA 1
ATOM 602 C C . VAL A 1 83 ? -12.535 -2.125 2.107 1.00 88.38 83 VAL A C 1
ATOM 604 O O . VAL A 1 83 ? -13.071 -2.464 3.160 1.00 88.38 83 VAL A O 1
ATOM 607 N N . ASN A 1 84 ? -12.692 -0.882 1.645 1.00 85.50 84 ASN A N 1
ATOM 608 C CA . ASN A 1 84 ? -13.541 0.085 2.341 1.00 85.50 84 ASN A CA 1
ATOM 609 C C . ASN A 1 84 ? -15.041 -0.264 2.247 1.00 85.50 84 ASN A C 1
ATOM 611 O O . ASN A 1 84 ? -15.792 0.048 3.167 1.00 85.50 84 ASN A O 1
ATOM 615 N N . ARG A 1 85 ? -15.473 -0.915 1.156 1.00 82.75 85 ARG A N 1
ATOM 616 C CA . ARG A 1 85 ? -16.876 -1.304 0.916 1.00 82.75 85 ARG A CA 1
ATOM 617 C C . ARG A 1 85 ? -17.283 -2.641 1.551 1.00 82.75 85 ARG A C 1
ATOM 619 O O . ARG A 1 85 ? -18.482 -2.862 1.687 1.00 82.75 85 ARG A O 1
ATOM 626 N N . SER A 1 86 ? -16.329 -3.515 1.881 1.00 65.06 86 SER A N 1
ATOM 627 C CA . SER A 1 86 ? -16.546 -4.783 2.607 1.00 65.06 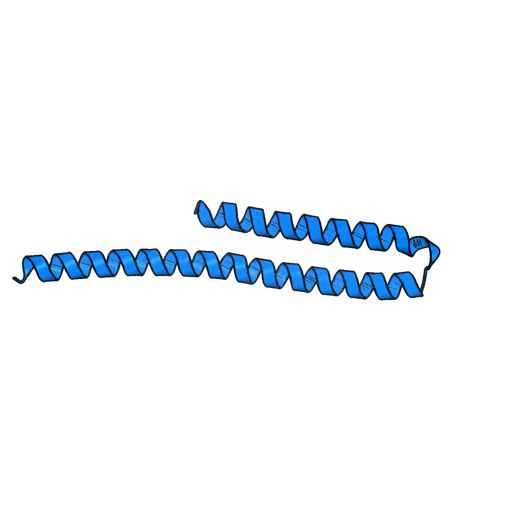86 SER A CA 1
ATOM 628 C C . SER A 1 86 ? -16.720 -4.569 4.103 1.00 65.06 86 SER A C 1
ATOM 630 O O . SER A 1 86 ? -17.552 -5.263 4.711 1.00 65.06 86 SER A O 1
#

Secondary structure (DSSP, 8-state):
-HHHHHHHHHHHHHHHHHHHHHHHHHHHHHHHHHHHHHHHHHHHHHHHHHHHH-GGGHHHHHHHHHHHHHHHHHHHHHHHHHHHH-

Organism: NCBI:txid2592067

Radius of gyration: 22.42 Å; chains: 1; bounding box: 49×11×68 Å